Protein AF-A0A6P0NGI3-F1 (afdb_monomer_lite)

pLDDT: mean 88.09, std 11.47, range [38.41, 97.88]

Secondary structure (DSSP, 8-state):
-PPP---EEEEEEEEEEEEEEEETTTEEEEEEEEETTEEEEEEPPTTHHHH--TTSPTT-EEEEEEEEE---

Sequence (72 aa):
MSKLKQPVSEFSVVGQLLDFVIKDGYKIKYLRINVSNIEYWIKLSKPLRKSLDPAIIPGAWIEVSGTSKLKR

Structure (mmCIF, N/CA/C/O backbone):
data_AF-A0A6P0NGI3-F1
#
_entry.id   AF-A0A6P0NGI3-F1
#
loop_
_atom_site.group_PDB
_atom_site.id
_atom_site.type_symbol
_atom_site.label_atom_id
_atom_site.label_alt_id
_atom_site.label_comp_id
_atom_site.label_asym_id
_atom_site.label_entity_id
_atom_site.label_seq_id
_atom_site.pdbx_PDB_ins_code
_atom_site.Cartn_x
_atom_site.Cartn_y
_atom_site.Cartn_z
_atom_site.occupancy
_atom_site.B_iso_or_equiv
_atom_site.auth_seq_id
_atom_site.auth_comp_id
_atom_site.auth_asym_id
_atom_site.auth_atom_id
_atom_site.pdbx_PDB_model_num
ATOM 1 N N . MET A 1 1 ? 8.883 28.432 8.983 1.00 38.41 1 MET A N 1
ATOM 2 C CA . MET A 1 1 ? 7.671 28.099 9.765 1.00 38.41 1 MET A CA 1
ATOM 3 C C . MET A 1 1 ? 7.705 26.629 10.159 1.00 38.41 1 MET A C 1
ATOM 5 O O . MET A 1 1 ? 7.681 25.773 9.280 1.00 38.41 1 MET A O 1
ATOM 9 N N . SER A 1 2 ? 7.832 26.330 11.454 1.00 54.69 2 SER A N 1
ATOM 10 C CA . SER A 1 2 ? 7.794 24.952 11.958 1.00 54.69 2 SER A CA 1
ATOM 11 C C . SER A 1 2 ? 6.367 24.412 11.827 1.00 54.69 2 SER A C 1
ATOM 13 O O . SER A 1 2 ? 5.425 25.033 12.315 1.00 54.69 2 SER A O 1
ATOM 15 N N . LYS A 1 3 ? 6.176 23.294 11.117 1.00 61.97 3 LYS A N 1
ATOM 16 C CA . LYS A 1 3 ? 4.875 22.613 11.063 1.00 61.97 3 LYS A CA 1
ATOM 17 C C . LYS A 1 3 ? 4.537 22.137 12.474 1.00 61.97 3 LYS A C 1
ATOM 19 O O . LYS A 1 3 ? 5.244 21.277 12.995 1.00 61.97 3 LYS A O 1
ATOM 24 N N . LEU A 1 4 ? 3.446 22.639 13.054 1.00 63.97 4 LEU A N 1
ATOM 25 C CA . LEU A 1 4 ? 2.829 22.020 14.227 1.00 63.97 4 LEU A CA 1
ATOM 26 C C . LEU A 1 4 ? 2.636 20.524 13.933 1.00 63.97 4 LEU A C 1
ATOM 28 O O . LEU A 1 4 ? 2.056 20.158 12.903 1.00 63.97 4 LEU A O 1
ATOM 32 N N . LYS A 1 5 ? 3.187 19.659 14.793 1.00 69.38 5 LYS A N 1
ATOM 33 C CA . LYS A 1 5 ? 3.013 18.210 14.671 1.00 69.38 5 LYS A CA 1
ATOM 34 C C . LYS A 1 5 ? 1.534 17.911 14.900 1.00 69.38 5 LYS A C 1
ATOM 36 O O . LYS A 1 5 ? 1.036 18.038 16.011 1.00 69.38 5 LYS A O 1
ATOM 41 N N . GLN A 1 6 ? 0.829 17.569 13.824 1.00 79.12 6 GLN A N 1
ATOM 42 C CA . GLN A 1 6 ? -0.532 17.053 13.925 1.00 79.12 6 GLN A CA 1
ATOM 43 C C . GLN A 1 6 ? -0.489 15.736 14.708 1.00 79.12 6 GLN A C 1
ATOM 45 O O . GLN A 1 6 ? 0.446 14.959 14.489 1.00 79.12 6 GLN A O 1
ATOM 50 N N . PRO A 1 7 ? -1.460 15.481 15.599 1.00 85.69 7 PRO A N 1
ATOM 51 C CA . PRO A 1 7 ? -1.535 14.209 16.294 1.00 85.69 7 PRO A CA 1
ATOM 52 C C . PRO A 1 7 ? -1.681 13.083 15.263 1.00 85.69 7 PRO A C 1
ATOM 54 O O . PRO A 1 7 ? -2.408 13.204 14.270 1.00 85.69 7 PRO A O 1
ATOM 57 N N . VAL A 1 8 ? -0.923 12.014 15.471 1.00 90.88 8 VAL A N 1
ATOM 58 C CA . VAL A 1 8 ? -0.920 10.825 14.619 1.00 90.88 8 VAL A CA 1
ATOM 59 C C . VAL A 1 8 ? -1.355 9.620 15.436 1.00 90.88 8 VAL A C 1
ATOM 61 O O . VAL A 1 8 ? -1.151 9.590 16.646 1.00 90.88 8 VAL A O 1
ATOM 64 N N . SER A 1 9 ? -1.955 8.645 14.767 1.00 92.94 9 SER A N 1
ATOM 65 C CA . SER A 1 9 ? -2.317 7.347 15.329 1.00 92.94 9 SER A CA 1
ATOM 66 C C . SER A 1 9 ? -1.681 6.256 14.480 1.00 92.94 9 SER A C 1
ATOM 68 O O . SER A 1 9 ? -1.630 6.369 13.252 1.00 92.94 9 SER A O 1
ATOM 70 N N . GLU A 1 10 ? -1.138 5.242 15.143 1.00 95.12 10 GLU A N 1
ATOM 71 C CA . GLU A 1 10 ? -0.604 4.053 14.490 1.00 95.12 10 GLU A CA 1
ATOM 72 C C . GLU A 1 10 ? -1.747 3.172 13.982 1.00 95.12 10 GLU A C 1
ATOM 74 O O . GLU A 1 10 ? -2.821 3.120 14.580 1.00 95.12 10 GLU A O 1
ATOM 79 N N . PHE A 1 11 ? -1.516 2.490 12.866 1.00 94.25 11 PHE A N 1
ATOM 80 C CA . PHE A 1 11 ? -2.428 1.487 12.335 1.00 94.25 11 PHE A CA 1
ATOM 81 C C . PHE A 1 11 ? -1.639 0.283 11.819 1.00 94.25 11 PHE A C 1
ATOM 83 O O . PHE A 1 11 ? -0.512 0.434 11.340 1.00 94.25 11 PHE A O 1
ATOM 90 N N . SER A 1 12 ? -2.270 -0.890 11.862 1.00 96.44 12 SER A N 1
ATOM 91 C CA . SER A 1 12 ? -1.909 -2.045 11.039 1.00 96.44 12 SER A CA 1
ATOM 92 C C . SER A 1 12 ? -3.171 -2.585 10.381 1.00 96.44 12 SER A C 1
ATOM 94 O O . SER A 1 12 ? -4.241 -2.586 10.993 1.00 96.44 12 SER A O 1
ATOM 96 N N . VAL A 1 13 ? -3.065 -2.987 9.119 1.00 96.00 13 VAL A N 1
ATOM 97 C CA . VAL A 1 13 ? -4.185 -3.533 8.359 1.00 96.00 13 VAL A CA 1
ATOM 98 C C . VAL A 1 13 ? -3.706 -4.607 7.395 1.00 96.00 13 VAL A C 1
ATOM 100 O O . VAL A 1 13 ? -2.651 -4.473 6.779 1.00 96.00 13 VAL A O 1
ATOM 103 N N . VAL A 1 14 ? -4.508 -5.657 7.243 1.00 97.44 14 VAL A N 1
ATOM 104 C CA . VAL A 1 14 ? -4.293 -6.718 6.259 1.00 97.44 14 VAL A CA 1
ATOM 105 C C . VAL A 1 14 ? -5.313 -6.556 5.140 1.00 97.44 14 VAL A C 1
ATOM 107 O O . VAL A 1 14 ? -6.504 -6.380 5.398 1.00 97.44 14 VAL A O 1
ATOM 110 N N . GLY A 1 15 ? -4.847 -6.596 3.896 1.00 96.94 15 GLY A N 1
ATOM 111 C CA . GLY A 1 15 ? -5.690 -6.426 2.718 1.00 96.94 15 GLY A CA 1
ATOM 112 C C . GLY A 1 15 ? -5.047 -6.986 1.460 1.00 96.94 15 GLY A C 1
ATOM 113 O O . GLY A 1 15 ? -3.871 -7.349 1.452 1.00 96.94 15 GLY A O 1
ATOM 114 N N . GLN A 1 16 ? -5.820 -7.048 0.382 1.00 97.38 16 GLN A N 1
ATOM 115 C CA . GLN A 1 16 ? -5.297 -7.443 -0.922 1.00 97.38 16 GLN A CA 1
ATOM 116 C C . GLN A 1 16 ? -4.648 -6.244 -1.606 1.00 97.38 16 GLN A C 1
ATOM 118 O O . GLN A 1 16 ? -5.269 -5.187 -1.718 1.00 97.38 16 GLN A O 1
ATOM 123 N N . LEU A 1 17 ? -3.420 -6.404 -2.093 1.00 96.00 17 LEU A N 1
ATOM 124 C CA . LEU A 1 17 ? -2.784 -5.435 -2.975 1.00 96.00 17 LEU A CA 1
ATOM 125 C C . LEU A 1 17 ? -3.585 -5.352 -4.276 1.00 96.00 17 LEU A C 1
ATOM 127 O O . LEU A 1 17 ? -3.791 -6.359 -4.936 1.00 96.00 17 LEU A O 1
ATOM 131 N N . LEU A 1 18 ? -4.018 -4.161 -4.664 1.00 96.38 18 LEU A N 1
ATOM 132 C CA . LEU A 1 18 ? -4.685 -3.942 -5.944 1.00 96.38 18 LEU A CA 1
ATOM 133 C C . LEU A 1 18 ? -3.699 -3.458 -6.999 1.00 96.38 18 LEU A C 1
ATOM 135 O O . LEU A 1 18 ? -3.724 -3.943 -8.122 1.00 96.38 18 LEU A O 1
ATOM 139 N N . ASP A 1 19 ? -2.866 -2.475 -6.651 1.00 94.56 19 ASP A N 1
ATOM 140 C CA . ASP A 1 19 ? -1.922 -1.869 -7.590 1.00 94.56 19 ASP A CA 1
ATOM 141 C C . ASP A 1 19 ? -0.917 -0.936 -6.886 1.00 94.56 19 ASP A C 1
ATOM 143 O O . ASP A 1 19 ? -1.085 -0.540 -5.724 1.00 94.56 19 ASP A O 1
ATOM 147 N N . PHE A 1 20 ? 0.090 -0.503 -7.640 1.00 92.25 20 PHE A N 1
ATOM 148 C CA . PHE A 1 20 ? 1.079 0.499 -7.274 1.00 92.25 20 PHE A CA 1
ATOM 149 C C . PHE A 1 20 ? 0.864 1.802 -8.047 1.00 92.25 20 PHE A C 1
ATOM 151 O O . PHE A 1 20 ? 0.858 1.837 -9.273 1.00 92.25 20 PHE A O 1
ATOM 158 N N . VAL A 1 21 ? 0.802 2.933 -7.341 1.00 92.56 21 VAL A N 1
ATOM 159 C CA . VAL A 1 21 ? 0.780 4.247 -8.003 1.00 92.56 21 VAL A CA 1
ATOM 160 C C . VAL A 1 21 ? 2.210 4.732 -8.210 1.00 92.56 21 VAL A C 1
ATOM 162 O O . VAL A 1 21 ? 2.853 5.219 -7.271 1.00 92.56 21 VAL A O 1
ATOM 165 N N . ILE A 1 22 ? 2.697 4.630 -9.446 1.00 90.88 22 ILE A N 1
ATOM 166 C CA . ILE A 1 22 ? 4.041 5.066 -9.840 1.00 90.88 22 ILE A CA 1
ATOM 167 C C . ILE A 1 22 ? 4.045 6.567 -10.155 1.00 90.88 22 ILE A C 1
ATOM 169 O O . ILE A 1 22 ? 3.162 7.101 -10.823 1.00 90.88 22 ILE A O 1
ATOM 173 N N . LYS A 1 23 ? 5.065 7.272 -9.663 1.00 89.50 23 LYS A N 1
ATOM 174 C CA . LYS A 1 23 ? 5.347 8.675 -9.973 1.00 89.50 23 LYS A CA 1
ATOM 175 C C . LYS A 1 23 ? 6.747 8.808 -10.577 1.00 89.50 23 LYS A C 1
ATOM 177 O O . LYS A 1 23 ? 7.672 8.110 -10.167 1.00 89.50 23 LYS A O 1
ATOM 182 N N . ASP A 1 24 ? 6.910 9.754 -11.502 1.00 87.75 24 ASP A N 1
ATOM 183 C CA . ASP A 1 24 ? 8.177 10.065 -12.179 1.00 87.75 24 ASP A CA 1
ATOM 184 C C . ASP A 1 24 ? 8.747 8.862 -12.964 1.00 87.75 24 ASP A C 1
ATOM 186 O O . ASP A 1 24 ? 9.948 8.786 -13.184 1.00 87.75 24 ASP A O 1
ATOM 190 N N . GLY A 1 25 ? 7.903 7.892 -13.334 1.00 84.50 25 GLY A N 1
ATOM 191 C CA . GLY A 1 25 ? 8.286 6.699 -14.100 1.00 84.50 25 GLY A CA 1
ATOM 192 C C . GLY A 1 25 ? 8.943 5.565 -13.303 1.00 84.50 25 GLY A C 1
ATOM 193 O O . GLY A 1 25 ? 9.017 4.458 -13.817 1.00 84.50 25 GLY A O 1
ATOM 194 N N . TYR A 1 26 ? 9.381 5.791 -12.057 1.00 82.69 26 TYR A N 1
ATOM 195 C CA . TYR A 1 26 ? 10.082 4.753 -11.275 1.00 82.69 26 TYR A CA 1
ATOM 196 C C . TYR A 1 26 ? 9.760 4.714 -9.776 1.00 82.69 26 TYR A C 1
ATOM 198 O O . TYR A 1 26 ? 10.094 3.744 -9.103 1.00 82.69 26 TYR A O 1
ATOM 206 N N . LYS A 1 27 ? 9.151 5.757 -9.196 1.00 87.25 27 LYS A N 1
ATOM 207 C CA . LYS A 1 27 ? 8.921 5.811 -7.742 1.00 87.25 27 LYS A CA 1
ATOM 208 C C . LYS A 1 27 ? 7.534 5.306 -7.403 1.00 87.25 27 LYS A C 1
ATOM 210 O O . LYS A 1 27 ? 6.554 5.987 -7.703 1.00 87.25 27 LYS A O 1
ATOM 215 N N . ILE A 1 28 ? 7.443 4.225 -6.641 1.00 91.06 28 ILE A N 1
ATOM 216 C CA . ILE A 1 28 ? 6.172 3.827 -6.036 1.00 91.06 28 ILE A CA 1
ATOM 217 C C . ILE A 1 28 ? 5.801 4.864 -4.969 1.00 91.06 28 ILE A C 1
ATOM 219 O O . ILE A 1 28 ? 6.539 5.104 -4.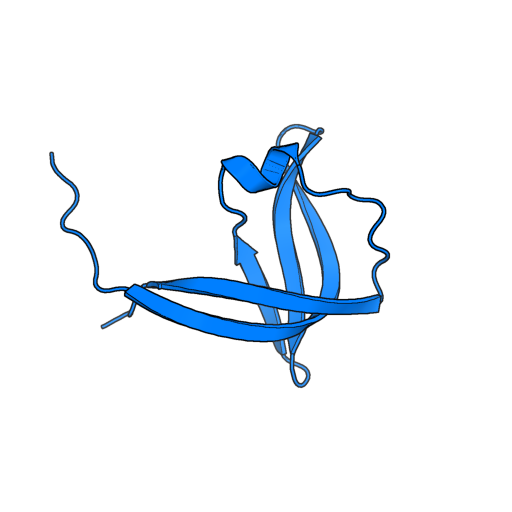010 1.00 91.06 28 ILE A O 1
ATOM 223 N N . LYS A 1 29 ? 4.675 5.552 -5.158 1.00 92.69 29 LYS A N 1
ATOM 224 C CA . LYS A 1 29 ? 4.227 6.639 -4.277 1.00 92.69 29 LYS A CA 1
ATOM 225 C C . LYS A 1 29 ? 3.101 6.204 -3.347 1.00 92.69 29 LYS A C 1
ATOM 227 O O . LYS A 1 29 ? 3.107 6.624 -2.185 1.00 92.69 29 LYS A O 1
ATOM 232 N N . TYR A 1 30 ? 2.167 5.404 -3.852 1.00 94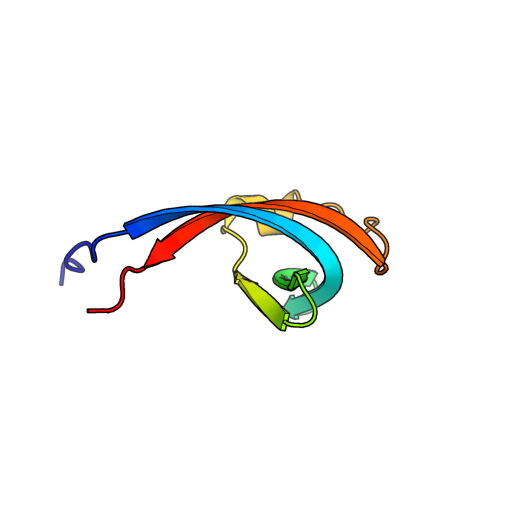.88 30 TYR A N 1
ATOM 233 C CA . TYR A 1 30 ? 1.057 4.855 -3.077 1.00 94.88 30 TYR A CA 1
ATOM 234 C C . TYR A 1 30 ? 0.877 3.365 -3.360 1.00 94.88 30 TYR A C 1
ATOM 236 O O . TYR A 1 30 ? 1.148 2.916 -4.472 1.00 94.88 30 TYR A O 1
ATOM 244 N N . LEU A 1 31 ? 0.389 2.651 -2.350 1.00 94.38 31 LEU A N 1
ATOM 245 C CA . LEU A 1 31 ? -0.212 1.328 -2.469 1.00 94.38 31 LEU A CA 1
ATOM 246 C C . LEU A 1 31 ? -1.725 1.499 -2.558 1.00 94.38 31 LEU A C 1
ATOM 248 O O . LEU A 1 31 ? -2.292 2.253 -1.761 1.00 94.38 31 LEU A O 1
ATOM 252 N N . ARG A 1 32 ? -2.365 0.799 -3.490 1.00 96.69 32 ARG A N 1
ATOM 253 C CA . ARG A 1 32 ? -3.815 0.598 -3.482 1.00 96.69 32 ARG A CA 1
ATOM 254 C C . ARG A 1 32 ? -4.078 -0.759 -2.852 1.00 96.69 32 ARG A C 1
ATOM 256 O O . ARG A 1 32 ? -3.547 -1.751 -3.341 1.00 96.69 32 ARG A O 1
ATOM 263 N N . ILE A 1 33 ? -4.852 -0.802 -1.773 1.00 97.31 33 ILE A N 1
ATOM 264 C CA . ILE A 1 33 ? -5.220 -2.056 -1.107 1.00 97.31 33 ILE A CA 1
ATOM 265 C C . ILE A 1 33 ? -6.733 -2.146 -0.936 1.00 97.31 33 ILE A C 1
ATOM 267 O O . ILE A 1 33 ? -7.382 -1.128 -0.712 1.00 97.31 33 ILE A O 1
ATOM 271 N N . ASN A 1 34 ? -7.289 -3.349 -1.012 1.00 97.88 34 ASN A N 1
ATOM 272 C CA . ASN A 1 34 ? -8.671 -3.633 -0.645 1.00 97.88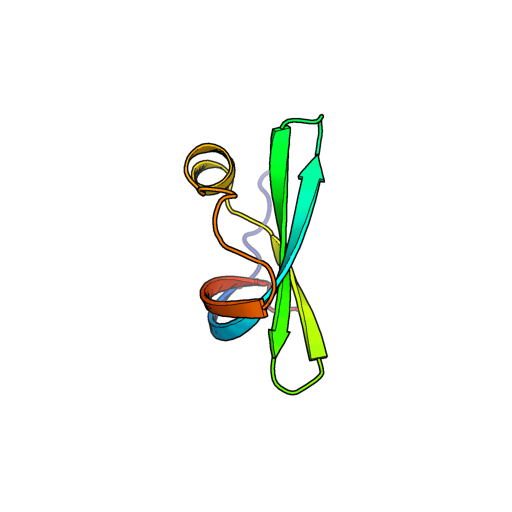 34 ASN A CA 1
ATOM 273 C C . ASN A 1 34 ? -8.709 -4.233 0.763 1.00 97.88 34 ASN A C 1
ATOM 275 O O . ASN A 1 34 ? -8.057 -5.245 1.025 1.00 97.88 34 ASN A O 1
ATOM 279 N N . VAL A 1 35 ? -9.488 -3.622 1.649 1.00 97.06 35 VAL A N 1
ATOM 280 C CA . VAL A 1 35 ? -9.775 -4.124 2.994 1.00 97.06 35 VAL A CA 1
ATOM 281 C C . VAL A 1 35 ? -11.288 -4.133 3.155 1.00 97.06 35 VAL A C 1
ATOM 283 O O . VAL A 1 35 ? -11.917 -3.082 3.077 1.00 97.06 35 VAL A O 1
ATOM 286 N N . SER A 1 36 ? -11.884 -5.306 3.373 1.00 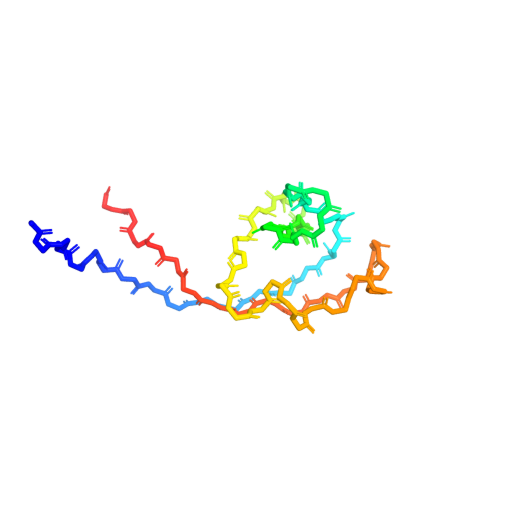94.94 36 SER A N 1
ATOM 287 C CA . SER A 1 36 ? -13.334 -5.451 3.593 1.00 94.94 36 SER A CA 1
ATOM 288 C C . SER A 1 36 ? -14.208 -4.744 2.539 1.00 94.94 36 SER A C 1
ATOM 290 O O . SER A 1 36 ? -15.194 -4.096 2.883 1.00 94.94 36 SER A O 1
ATOM 292 N N . ASN A 1 37 ? -13.846 -4.863 1.256 1.00 94.50 37 ASN A N 1
ATOM 293 C CA . ASN A 1 37 ? -14.499 -4.217 0.103 1.00 94.50 37 ASN A CA 1
ATOM 294 C C . ASN A 1 37 ? -14.357 -2.688 0.038 1.00 94.50 37 ASN A C 1
ATOM 296 O O . ASN A 1 37 ? -15.084 -2.028 -0.703 1.00 94.50 37 ASN A O 1
ATOM 300 N N . ILE A 1 38 ? -13.412 -2.120 0.785 1.00 96.69 38 ILE A N 1
ATOM 301 C CA . ILE A 1 38 ? -13.068 -0.701 0.745 1.00 96.69 38 ILE A CA 1
ATOM 302 C C . ILE A 1 38 ? -11.651 -0.556 0.194 1.00 96.69 38 ILE A C 1
ATOM 304 O O . ILE A 1 38 ? -10.699 -1.152 0.701 1.00 96.69 38 ILE A O 1
ATOM 308 N N . GLU A 1 39 ? -11.501 0.275 -0.836 1.00 97.50 39 GLU A N 1
ATOM 309 C CA . GLU A 1 39 ? -10.194 0.612 -1.387 1.00 97.50 39 GLU A CA 1
ATOM 310 C C . GLU A 1 39 ? -9.513 1.721 -0.569 1.00 97.50 39 GLU A C 1
ATOM 312 O O . GLU A 1 39 ? -10.040 2.825 -0.413 1.00 97.50 39 GLU A O 1
ATOM 317 N N . TYR A 1 40 ? -8.294 1.450 -0.105 1.00 96.25 40 TYR A N 1
ATOM 318 C CA . TYR A 1 40 ? -7.437 2.400 0.595 1.00 96.25 40 TYR A CA 1
ATOM 319 C C . TYR A 1 40 ? -6.200 2.755 -0.223 1.00 96.25 40 TYR A C 1
ATOM 321 O O . TYR A 1 40 ? -5.562 1.905 -0.843 1.00 96.25 40 TYR A O 1
ATOM 329 N N . TRP A 1 41 ? -5.825 4.034 -0.160 1.00 96.38 41 TRP A N 1
ATOM 330 C CA . TRP A 1 41 ? -4.620 4.573 -0.786 1.00 96.38 41 TRP A CA 1
ATOM 331 C C . TRP A 1 41 ? -3.589 4.902 0.287 1.00 96.38 41 TRP A C 1
ATOM 333 O O . TRP A 1 41 ? -3.657 5.946 0.943 1.00 96.38 41 TRP A O 1
ATOM 343 N N . ILE A 1 42 ? -2.601 4.028 0.457 1.00 95.31 42 ILE A N 1
ATOM 344 C CA . ILE A 1 42 ? -1.588 4.182 1.499 1.00 95.31 42 ILE A CA 1
ATOM 345 C C . ILE A 1 42 ? -0.334 4.804 0.907 1.00 95.31 42 ILE A C 1
ATOM 347 O O . ILE A 1 42 ? 0.299 4.275 -0.004 1.00 95.31 42 ILE A O 1
ATOM 351 N N . LYS A 1 43 ? 0.047 5.967 1.434 1.00 95.00 43 LYS A N 1
ATOM 352 C CA . LYS A 1 43 ? 1.245 6.676 0.992 1.00 95.00 43 LYS A CA 1
ATOM 353 C C . LYS A 1 43 ? 2.498 6.002 1.533 1.00 95.00 43 LYS A C 1
ATOM 355 O O . LYS A 1 43 ? 2.697 5.959 2.743 1.00 95.00 43 LYS A O 1
ATOM 360 N N . LEU A 1 44 ? 3.416 5.635 0.643 1.00 93.38 44 LEU A N 1
ATOM 361 C CA . LEU A 1 44 ? 4.709 5.102 1.057 1.00 93.38 44 LEU A CA 1
ATOM 362 C C . LEU A 1 44 ? 5.607 6.183 1.670 1.00 93.38 44 LEU A C 1
ATOM 364 O O . LEU A 1 44 ? 5.747 7.315 1.156 1.00 93.38 44 LEU A O 1
ATOM 368 N N . SER A 1 45 ? 6.268 5.790 2.760 1.00 91.56 45 SER A N 1
ATOM 369 C CA . SER A 1 45 ? 7.360 6.546 3.366 1.00 91.56 45 SER A CA 1
ATOM 370 C C . SER A 1 45 ? 8.493 6.720 2.347 1.00 91.56 45 SER A C 1
ATOM 372 O O . SER A 1 45 ? 8.658 5.914 1.434 1.00 91.56 45 SER A O 1
ATOM 374 N N . LYS A 1 46 ? 9.262 7.814 2.447 1.00 89.62 46 LYS A N 1
ATOM 375 C CA . LYS A 1 46 ? 10.339 8.096 1.478 1.00 89.62 46 LYS A CA 1
ATOM 376 C C . LYS A 1 46 ? 11.373 6.958 1.372 1.00 89.62 46 LYS A C 1
ATOM 378 O O . LYS A 1 46 ? 11.737 6.673 0.233 1.00 89.62 46 LYS A O 1
ATOM 383 N N . PRO A 1 47 ? 11.827 6.329 2.477 1.00 87.75 47 PRO A N 1
ATOM 384 C CA . PRO A 1 47 ? 12.771 5.214 2.403 1.00 87.75 47 PRO A CA 1
ATOM 385 C C . PRO A 1 47 ? 12.205 4.011 1.638 1.00 87.75 47 PRO A C 1
ATOM 387 O O . PRO A 1 47 ? 12.874 3.498 0.747 1.00 87.75 47 PRO A O 1
ATOM 39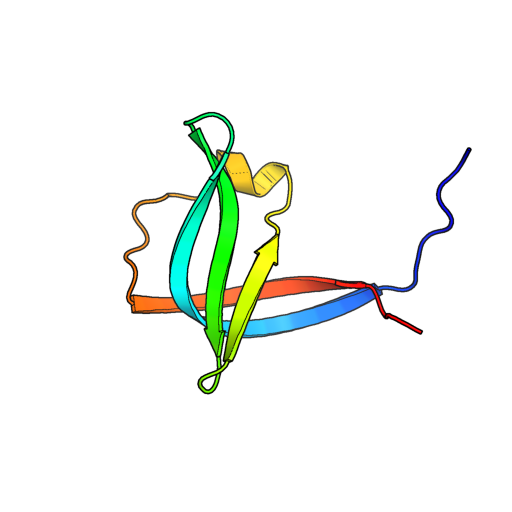0 N N . LEU A 1 48 ? 10.941 3.646 1.892 1.00 87.50 48 LEU A N 1
ATOM 391 C CA . LEU A 1 48 ? 10.315 2.467 1.281 1.00 87.50 48 LEU A CA 1
ATOM 392 C C . LEU A 1 48 ? 10.140 2.574 -0.236 1.00 87.50 48 LEU A C 1
ATOM 394 O O . LEU A 1 48 ? 10.117 1.561 -0.918 1.00 87.50 48 LEU A O 1
ATOM 398 N N . ARG A 1 49 ? 10.078 3.785 -0.806 1.00 86.75 49 ARG A N 1
ATOM 399 C CA . ARG A 1 49 ? 9.914 3.949 -2.267 1.00 86.75 49 ARG A CA 1
ATOM 400 C C . ARG A 1 49 ? 11.064 3.381 -3.091 1.00 86.75 49 ARG A C 1
ATOM 402 O O . ARG A 1 49 ? 10.888 3.203 -4.288 1.00 86.75 49 ARG A O 1
ATOM 409 N N . LYS A 1 50 ? 12.246 3.227 -2.485 1.00 79.75 50 LYS A N 1
ATOM 410 C CA . LYS A 1 50 ? 13.447 2.707 -3.152 1.00 79.75 50 LYS A CA 1
ATOM 411 C C . LYS A 1 50 ? 13.669 1.220 -2.897 1.00 79.75 50 LYS A C 1
ATOM 413 O O . LYS A 1 50 ? 14.351 0.589 -3.687 1.00 79.75 50 LYS A O 1
ATOM 418 N N . SER A 1 51 ? 13.167 0.708 -1.777 1.00 81.88 51 SER A N 1
ATOM 419 C CA . SER A 1 51 ? 13.425 -0.658 -1.321 1.00 81.88 51 SER A CA 1
ATOM 420 C C . SER A 1 51 ? 12.253 -1.603 -1.551 1.00 81.88 51 SER A C 1
ATOM 422 O O . SER A 1 51 ? 12.413 -2.802 -1.367 1.00 81.88 51 SER A O 1
ATOM 424 N N . LEU A 1 52 ? 11.068 -1.077 -1.871 1.00 81.50 52 LEU A N 1
ATOM 425 C CA . LEU A 1 52 ? 9.906 -1.907 -2.135 1.00 81.50 52 LEU A CA 1
ATOM 426 C C . LEU A 1 52 ? 10.073 -2.593 -3.489 1.00 81.50 52 LEU A C 1
ATOM 428 O O . LEU A 1 52 ? 10.150 -1.916 -4.514 1.00 81.50 52 LEU A O 1
ATOM 432 N N . ASP A 1 53 ? 10.115 -3.919 -3.459 1.00 78.75 53 ASP A N 1
ATOM 433 C CA . ASP A 1 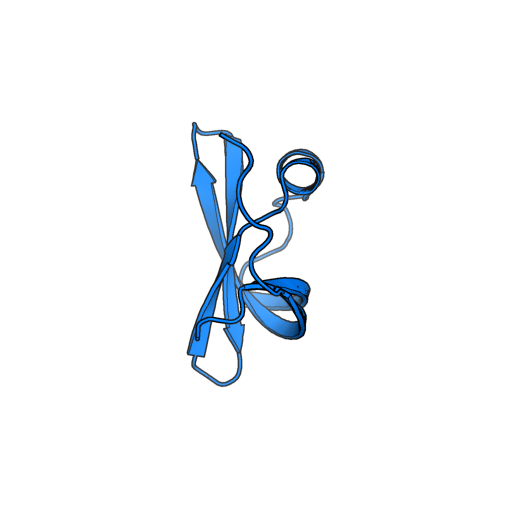53 ? 10.150 -4.749 -4.653 1.00 78.75 53 ASP A CA 1
ATOM 434 C C . ASP A 1 53 ? 8.772 -4.714 -5.347 1.00 78.75 53 ASP A C 1
ATOM 436 O O . ASP A 1 53 ? 7.780 -5.151 -4.754 1.00 78.75 53 ASP A O 1
ATOM 440 N N . PRO A 1 54 ? 8.665 -4.177 -6.578 1.00 71.69 54 PRO A N 1
ATOM 441 C CA . PRO A 1 54 ? 7.413 -4.175 -7.329 1.00 71.69 54 PRO A CA 1
ATOM 442 C C . PRO A 1 54 ? 6.983 -5.574 -7.794 1.00 71.69 54 PRO A C 1
ATOM 444 O O . PRO A 1 54 ? 5.896 -5.695 -8.350 1.00 71.69 54 PRO A O 1
ATOM 447 N N . ALA A 1 55 ? 7.785 -6.624 -7.576 1.00 80.50 55 ALA A N 1
ATOM 448 C CA . ALA A 1 55 ? 7.412 -8.000 -7.902 1.00 80.50 55 ALA A CA 1
ATOM 449 C C . ALA A 1 55 ? 6.255 -8.554 -7.046 1.00 80.50 55 ALA A C 1
ATOM 451 O O . ALA A 1 55 ? 5.768 -9.651 -7.320 1.00 80.50 55 ALA A O 1
ATOM 452 N N . ILE A 1 56 ? 5.782 -7.822 -6.027 1.00 80.81 56 ILE A N 1
ATOM 453 C CA . ILE A 1 56 ? 4.561 -8.194 -5.305 1.00 80.81 56 ILE A CA 1
ATOM 454 C C . ILE A 1 56 ? 3.370 -8.081 -6.264 1.00 80.81 56 ILE A C 1
ATOM 456 O O . ILE A 1 56 ? 3.038 -7.008 -6.765 1.00 80.81 56 ILE A O 1
ATOM 460 N N . ILE A 1 57 ? 2.716 -9.210 -6.504 1.00 84.06 57 ILE A N 1
ATOM 461 C CA . ILE A 1 57 ? 1.678 -9.339 -7.524 1.00 84.06 57 ILE A CA 1
ATOM 462 C C . ILE A 1 57 ? 0.357 -8.732 -7.010 1.00 84.06 57 ILE A C 1
ATOM 464 O O . ILE A 1 57 ? -0.046 -9.033 -5.881 1.00 84.06 57 ILE A O 1
ATOM 468 N N . PRO A 1 58 ? -0.361 -7.922 -7.813 1.00 92.12 58 PRO A N 1
ATOM 469 C CA . PRO A 1 58 ? -1.763 -7.597 -7.554 1.00 92.12 58 PRO A CA 1
ATOM 470 C C . PRO A 1 58 ? -2.601 -8.841 -7.215 1.00 92.12 58 PRO A C 1
ATOM 472 O O . PRO A 1 58 ? -2.505 -9.874 -7.869 1.00 92.12 58 PRO A O 1
ATOM 475 N N . GLY A 1 59 ? -3.422 -8.750 -6.174 1.00 93.62 59 GLY A N 1
ATOM 476 C CA . GLY A 1 59 ? -4.179 -9.848 -5.574 1.00 93.62 59 GLY A CA 1
ATOM 477 C C . GLY A 1 59 ? -3.492 -10.492 -4.367 1.00 93.62 59 GLY A C 1
ATOM 478 O O . GLY A 1 59 ? -4.163 -11.162 -3.582 1.00 93.62 59 GLY A O 1
ATOM 479 N N . ALA A 1 60 ? -2.187 -10.267 -4.166 1.00 94.00 60 ALA A N 1
ATOM 480 C CA . ALA A 1 60 ? -1.481 -10.766 -2.990 1.00 94.00 60 ALA A CA 1
ATOM 481 C C . ALA A 1 60 ? -2.033 -10.143 -1.700 1.00 94.00 60 ALA A C 1
ATOM 483 O O . ALA A 1 60 ? -2.287 -8.939 -1.630 1.00 94.00 60 ALA A O 1
ATOM 484 N N . TRP A 1 61 ? -2.171 -10.959 -0.657 1.00 95.50 61 TRP A N 1
ATOM 485 C CA . TRP A 1 61 ? -2.461 -10.473 0.687 1.00 95.50 61 TRP A CA 1
ATOM 486 C C . TRP A 1 61 ? -1.203 -9.865 1.300 1.00 95.50 61 TRP A C 1
ATOM 488 O O . TRP A 1 61 ? -0.159 -10.514 1.351 1.00 95.50 61 TRP A O 1
ATOM 498 N N . ILE A 1 62 ? -1.312 -8.624 1.770 1.00 94.12 62 ILE A N 1
ATOM 499 C CA . ILE A 1 62 ? -0.222 -7.893 2.412 1.00 94.12 62 ILE A CA 1
ATOM 500 C C . ILE A 1 62 ? -0.683 -7.309 3.745 1.00 94.12 62 ILE A C 1
ATOM 502 O O . ILE A 1 62 ? -1.837 -6.903 3.899 1.00 94.12 62 ILE A O 1
ATOM 506 N N . GLU A 1 63 ? 0.240 -7.234 4.698 1.00 95.69 63 GLU A N 1
ATOM 507 C CA . GLU A 1 63 ? 0.085 -6.412 5.894 1.00 95.69 63 GLU A CA 1
ATOM 508 C C . GLU A 1 63 ? 0.725 -5.044 5.646 1.00 95.69 63 GLU A C 1
ATOM 510 O O . GLU A 1 63 ? 1.838 -4.939 5.125 1.00 95.69 63 GLU A O 1
ATOM 515 N N . VAL A 1 64 ? 0.018 -3.980 6.019 1.00 94.38 64 VAL A N 1
ATOM 516 C CA . VAL A 1 64 ? 0.514 -2.610 5.940 1.00 94.38 64 VAL A CA 1
ATOM 517 C C . VAL A 1 64 ? 0.384 -1.946 7.299 1.00 94.38 64 VAL A C 1
ATOM 519 O O . VAL A 1 64 ? -0.721 -1.729 7.795 1.00 94.38 64 VAL A O 1
ATOM 522 N N . SER A 1 65 ? 1.523 -1.554 7.862 1.00 95.75 65 SER A N 1
ATOM 523 C CA . SER A 1 65 ? 1.605 -0.793 9.103 1.00 95.75 65 SER A CA 1
ATOM 524 C C . SER A 1 65 ? 2.119 0.624 8.856 1.00 95.75 65 SER A C 1
ATOM 526 O O . SER A 1 65 ? 2.899 0.897 7.934 1.00 95.75 65 SER A O 1
ATOM 528 N N . GLY A 1 66 ? 1.647 1.573 9.659 1.00 94.75 66 GLY A N 1
ATOM 529 C CA . GLY A 1 66 ? 2.034 2.966 9.502 1.00 94.75 66 GLY A CA 1
ATOM 530 C C . GLY A 1 66 ? 1.350 3.911 10.472 1.00 94.75 66 GLY A C 1
ATOM 531 O O . GLY A 1 66 ? 0.818 3.519 11.503 1.00 94.75 66 GLY A O 1
ATOM 532 N N . THR A 1 67 ? 1.384 5.198 10.131 1.00 94.62 67 THR A N 1
ATOM 533 C CA . THR A 1 67 ? 0.748 6.262 10.911 1.00 94.62 67 THR A CA 1
ATOM 534 C C . THR A 1 67 ? -0.245 7.025 10.050 1.00 94.62 67 THR A C 1
ATOM 536 O O . THR A 1 67 ? 0.034 7.372 8.898 1.00 94.62 67 THR A O 1
ATOM 539 N N . SER A 1 68 ? -1.410 7.313 10.618 1.00 92.19 68 SER A N 1
ATOM 540 C CA . SER A 1 68 ? -2.423 8.179 10.031 1.00 92.19 68 SER A CA 1
ATOM 541 C C . SER A 1 68 ? -2.503 9.484 10.809 1.00 92.19 68 SER A C 1
ATOM 543 O O . SER A 1 68 ? -2.288 9.531 12.020 1.00 92.19 68 SER A O 1
ATOM 545 N N . LYS A 1 69 ? -2.817 10.571 10.108 1.00 90.31 69 LYS A N 1
ATOM 546 C CA . LYS A 1 69 ? -3.127 11.838 10.767 1.00 90.31 69 LYS A CA 1
ATOM 547 C C . LYS A 1 69 ? -4.504 11.720 11.391 1.00 90.31 69 LYS A C 1
ATOM 549 O O . LYS A 1 69 ? -5.464 11.432 10.679 1.00 90.31 69 LYS A O 1
ATOM 554 N N . LEU A 1 70 ? -4.604 12.022 12.677 1.00 80.62 70 LEU A N 1
ATOM 555 C CA . LEU A 1 70 ? -5.899 12.187 13.315 1.00 80.62 70 LEU A CA 1
ATOM 556 C C . LEU A 1 70 ? -6.527 13.462 12.745 1.00 80.62 70 LEU A C 1
ATOM 558 O O . LEU A 1 70 ? -6.047 14.573 12.992 1.00 80.62 70 LEU A O 1
ATOM 562 N N . LYS A 1 71 ? -7.551 13.300 11.903 1.00 68.25 71 LYS A N 1
ATOM 563 C CA . LYS A 1 71 ? -8.410 14.419 11.521 1.00 68.25 71 LYS A CA 1
ATOM 564 C C . LYS A 1 71 ? -9.289 14.727 12.734 1.00 68.25 71 LYS A C 1
ATOM 566 O O . LYS A 1 71 ? -9.985 13.835 13.208 1.00 68.25 71 LYS A O 1
ATOM 571 N N . ARG A 1 72 ? -9.162 15.946 13.260 1.00 57.78 72 ARG A N 1
ATOM 572 C CA . ARG A 1 72 ? -10.173 16.536 14.142 1.00 57.78 72 ARG A CA 1
ATOM 573 C C . ARG A 1 72 ? -11.374 16.954 13.313 1.00 57.78 72 ARG A C 1
ATOM 575 O O . ARG A 1 72 ? -11.139 17.327 12.138 1.00 57.78 72 ARG A O 1
#

Foldseek 3Di:
DDPDDFDKDKDKAKFFFADFDDDPVQFGAWTWTDDPNDTDTHGDDPVCRVVPDRPQDGRDIDMDIDMDGDDD

Radius of gyration: 13.54 Å; chains: 1; bounding box: 28×39×30 Å